Protein AF-A0A7S3C7N5-F1 (afdb_monomer)

Radius of gyration: 18.26 Å; Cα contacts (8 Å, |Δi|>4): 67; chains: 1; bounding box: 58×20×47 Å

Foldseek 3Di:
DDDDPPPPDDPPPLVVDDDDDPDDDPDDDDDDFFEEEEELAALVNCVVCVVPPPVVCVVPVLCSDPVSSVVVVLVSVVVSVGPYYHYHNDPCVVVVQVSVVVVVDHDDD

Sequence (109 aa):
AGGQQHFQRRPIDVRSRQWTALGGAGGTPGPRFTVVSYNVLSQALLEAHFSELYGSLRRTPRASDWVARSQVLLDELRALDADVYCLQEVDHPQMLGEFFEDAGFGWHY

Organism: NCBI:txid676789

Structure (mmCIF, N/CA/C/O backbone):
data_AF-A0A7S3C7N5-F1
#
_entry.id   AF-A0A7S3C7N5-F1
#
loop_
_atom_site.group_PDB
_atom_site.id
_atom_site.type_symbol
_atom_site.label_atom_id
_atom_site.label_alt_id
_atom_site.label_comp_id
_atom_site.label_asym_id
_atom_site.label_entity_id
_atom_site.label_seq_id
_atom_site.pdbx_PDB_ins_code
_atom_site.Cartn_x
_atom_site.Cartn_y
_atom_site.Cartn_z
_atom_site.occupancy
_atom_site.B_iso_or_equiv
_atom_site.auth_seq_id
_atom_site.auth_comp_id
_atom_site.auth_asym_id
_atom_site.auth_atom_id
_atom_site.pdbx_PDB_model_num
ATOM 1 N N . ALA A 1 1 ? 43.246 -8.118 3.833 1.00 36.53 1 ALA A N 1
ATOM 2 C CA . ALA A 1 1 ? 42.049 -8.891 4.216 1.00 36.53 1 ALA A CA 1
ATOM 3 C C . ALA A 1 1 ? 40.858 -7.938 4.264 1.00 36.53 1 ALA A C 1
ATOM 5 O O . ALA A 1 1 ? 40.701 -7.219 5.239 1.00 36.53 1 ALA A O 1
ATOM 6 N N . GLY A 1 2 ? 40.108 -7.824 3.164 1.00 35.47 2 GLY A N 1
ATOM 7 C CA . GLY A 1 2 ? 38.942 -6.943 3.071 1.00 35.47 2 GLY A CA 1
ATOM 8 C C . GLY A 1 2 ? 37.674 -7.756 3.287 1.00 35.47 2 GLY A C 1
ATOM 9 O O . GLY A 1 2 ? 37.302 -8.538 2.418 1.00 35.47 2 GLY A O 1
ATOM 10 N N . GLY A 1 3 ? 37.049 -7.618 4.455 1.00 34.69 3 GLY A N 1
ATOM 11 C CA . GLY A 1 3 ? 35.773 -8.263 4.749 1.00 34.69 3 GLY A CA 1
ATOM 12 C C . GLY A 1 3 ? 34.664 -7.631 3.914 1.00 34.69 3 GLY A C 1
ATOM 13 O O . GLY A 1 3 ? 34.257 -6.501 4.177 1.00 34.69 3 GLY A O 1
ATOM 14 N N . GLN A 1 4 ? 34.178 -8.353 2.905 1.00 36.50 4 GLN A N 1
ATOM 15 C CA . GLN A 1 4 ? 32.921 -8.033 2.240 1.00 36.50 4 GLN A CA 1
ATOM 16 C C . GLN A 1 4 ? 31.795 -8.244 3.253 1.00 36.50 4 GLN A C 1
ATOM 18 O O . GLN A 1 4 ? 31.442 -9.377 3.575 1.00 36.50 4 GLN A O 1
ATOM 23 N N . GLN A 1 5 ? 31.237 -7.154 3.780 1.00 38.41 5 GLN A N 1
ATOM 24 C CA . GLN A 1 5 ? 30.004 -7.239 4.550 1.00 38.41 5 GLN A CA 1
ATOM 25 C C . GLN A 1 5 ? 28.867 -7.575 3.583 1.00 38.41 5 GLN A C 1
ATOM 27 O O . GLN A 1 5 ? 28.336 -6.719 2.876 1.00 38.41 5 GLN A O 1
ATOM 32 N N . HIS A 1 6 ? 28.537 -8.862 3.522 1.00 38.09 6 HIS A N 1
ATOM 33 C CA . HIS A 1 6 ? 27.311 -9.364 2.925 1.00 38.09 6 HIS A CA 1
ATOM 34 C C . HIS A 1 6 ? 26.130 -8.716 3.661 1.00 38.09 6 HIS A C 1
ATOM 36 O O . HIS A 1 6 ? 25.788 -9.110 4.775 1.00 38.09 6 HIS A O 1
ATOM 42 N N . PHE A 1 7 ? 25.485 -7.728 3.039 1.00 37.91 7 PHE A N 1
ATOM 43 C CA . PHE A 1 7 ? 24.153 -7.291 3.448 1.00 37.91 7 PHE A CA 1
ATOM 44 C C . PHE A 1 7 ? 23.169 -8.421 3.122 1.00 37.91 7 PHE A C 1
ATOM 46 O O . PHE A 1 7 ? 22.530 -8.432 2.070 1.00 37.91 7 PHE A O 1
ATOM 53 N N . GLN A 1 8 ? 23.063 -9.407 4.014 1.00 34.16 8 GLN A N 1
ATOM 54 C CA . GLN A 1 8 ? 21.940 -10.335 4.013 1.00 34.16 8 GLN A CA 1
ATOM 55 C C . GLN A 1 8 ? 20.681 -9.513 4.309 1.00 34.16 8 GLN A C 1
ATOM 57 O O . GLN A 1 8 ? 20.400 -9.173 5.458 1.00 34.16 8 GLN A O 1
ATOM 62 N N . ARG A 1 9 ? 19.949 -9.126 3.257 1.00 42.88 9 ARG A N 1
ATOM 63 C CA . ARG A 1 9 ? 18.650 -8.462 3.395 1.00 42.88 9 ARG A CA 1
ATOM 64 C C . ARG A 1 9 ? 17.724 -9.435 4.115 1.00 42.88 9 ARG A C 1
ATOM 66 O O . ARG A 1 9 ? 17.339 -10.456 3.551 1.00 42.88 9 ARG A O 1
ATOM 73 N N . ARG A 1 10 ? 17.39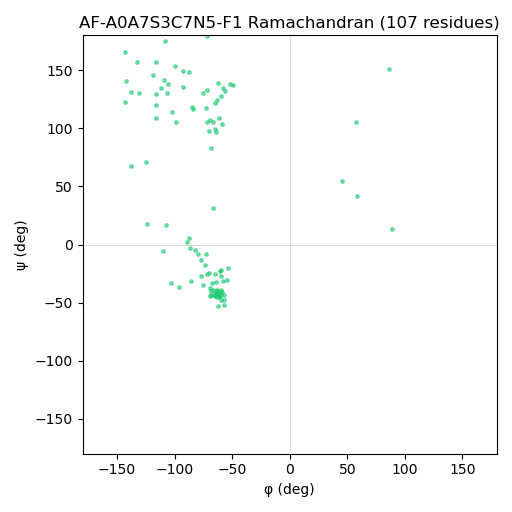5 -9.128 5.369 1.00 36.41 10 ARG A N 1
ATOM 74 C CA . ARG A 1 10 ? 16.267 -9.768 6.043 1.00 36.41 10 ARG A CA 1
ATOM 75 C C . ARG A 1 10 ? 15.000 -9.406 5.254 1.00 36.41 10 ARG A C 1
ATOM 77 O O . ARG A 1 10 ? 14.903 -8.256 4.814 1.00 36.41 10 ARG A O 1
ATOM 84 N N . PRO A 1 11 ? 14.063 -10.343 5.037 1.00 42.03 11 PRO A N 1
ATOM 85 C CA . PRO A 1 11 ? 12.728 -9.993 4.572 1.00 42.03 11 PRO A CA 1
ATOM 86 C C . PRO A 1 11 ? 12.192 -8.866 5.456 1.00 42.03 11 PRO A C 1
ATOM 88 O O . PRO A 1 11 ? 12.412 -8.897 6.670 1.00 42.03 11 PRO A O 1
ATOM 91 N N . ILE A 1 12 ? 11.547 -7.861 4.863 1.00 48.44 12 ILE A N 1
ATOM 92 C CA . ILE A 1 12 ? 10.769 -6.906 5.650 1.00 48.44 12 ILE A CA 1
ATOM 93 C C . ILE A 1 12 ? 9.635 -7.731 6.245 1.00 48.44 12 ILE A C 1
ATOM 95 O O . ILE A 1 12 ? 8.689 -8.091 5.552 1.00 48.44 12 ILE A O 1
ATOM 99 N N . ASP A 1 13 ? 9.794 -8.126 7.502 1.00 59.47 13 ASP A N 1
ATOM 100 C CA . ASP A 1 13 ? 8.705 -8.705 8.256 1.00 59.47 13 ASP A CA 1
ATOM 101 C C . ASP A 1 13 ? 7.753 -7.552 8.552 1.00 59.47 13 ASP A C 1
ATOM 103 O O . ASP A 1 13 ? 8.049 -6.683 9.369 1.00 59.47 13 ASP A O 1
ATOM 107 N N . VAL A 1 14 ? 6.621 -7.508 7.857 1.00 56.66 14 VAL A N 1
ATOM 108 C CA . VAL A 1 14 ? 5.551 -6.533 8.113 1.00 56.66 14 VAL A CA 1
ATOM 109 C C . VAL A 1 14 ? 5.103 -6.554 9.585 1.00 56.66 14 VAL A C 1
ATOM 111 O O . VAL A 1 14 ? 4.612 -5.542 10.091 1.00 56.66 14 VAL A O 1
ATOM 114 N N . ARG A 1 15 ? 5.383 -7.658 10.305 1.00 54.69 15 ARG A N 1
ATOM 115 C CA . ARG A 1 15 ? 5.170 -7.855 11.748 1.00 54.69 15 ARG A CA 1
ATOM 116 C C . ARG A 1 15 ? 6.323 -7.374 12.634 1.00 54.69 15 ARG A C 1
ATOM 118 O O . ARG A 1 15 ? 6.201 -7.430 13.855 1.00 54.69 15 ARG A O 1
ATOM 125 N N . SER A 1 16 ? 7.434 -6.886 12.078 1.00 76.94 16 SER A N 1
ATOM 126 C CA . SER A 1 16 ? 8.502 -6.293 12.893 1.00 76.94 16 SER A CA 1
ATOM 127 C C . SER A 1 16 ? 8.121 -4.914 13.428 1.00 76.94 16 SER A C 1
ATOM 129 O O . SER A 1 16 ? 8.766 -4.422 14.354 1.00 76.94 16 SER A O 1
ATOM 131 N N . ARG A 1 17 ? 7.106 -4.261 12.842 1.00 85.62 17 ARG A N 1
ATOM 132 C CA . ARG A 1 17 ? 6.545 -3.025 13.394 1.00 85.62 17 ARG A CA 1
ATOM 133 C C . ARG A 1 17 ? 5.745 -3.350 14.645 1.00 85.62 17 ARG A C 1
ATOM 135 O O . ARG A 1 17 ? 4.931 -4.268 14.651 1.00 85.62 17 ARG A O 1
ATOM 142 N N . GLN A 1 18 ? 5.974 -2.572 15.695 1.00 86.06 18 GLN A N 1
ATOM 143 C CA . GLN A 1 18 ? 5.299 -2.744 16.973 1.00 86.06 18 GLN A CA 1
ATOM 144 C C . GLN A 1 18 ? 4.355 -1.579 17.237 1.00 86.06 18 GLN A C 1
ATOM 146 O O . GLN A 1 18 ? 4.718 -0.413 17.071 1.00 86.06 18 GLN A O 1
ATOM 151 N N . TRP A 1 19 ? 3.148 -1.905 17.691 1.00 87.81 19 TRP A N 1
ATOM 152 C CA . TRP A 1 19 ? 2.220 -0.920 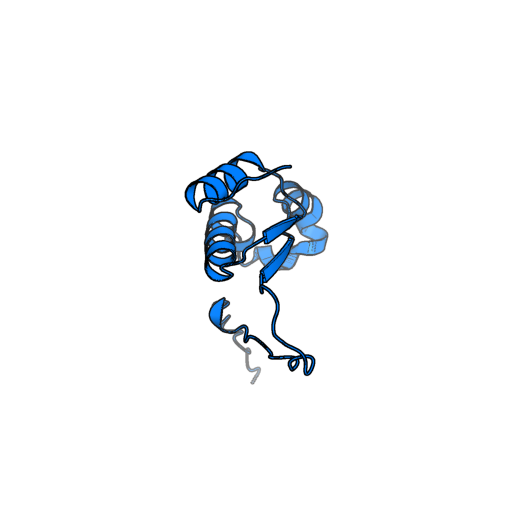18.223 1.00 87.81 19 TRP A CA 1
ATOM 153 C C . TRP A 1 19 ? 2.813 -0.282 19.477 1.00 87.81 19 TRP A C 1
ATOM 155 O O . TRP A 1 19 ? 3.155 -0.975 20.434 1.00 87.81 19 TRP A O 1
ATOM 165 N N . THR A 1 20 ? 2.918 1.045 19.483 1.00 90.12 20 THR A N 1
ATOM 166 C CA . THR A 1 20 ? 3.337 1.797 20.670 1.00 90.12 20 THR A CA 1
ATOM 167 C C . THR A 1 20 ? 2.112 2.419 21.322 1.00 90.12 20 THR A C 1
ATOM 169 O O . THR A 1 20 ? 1.467 3.294 20.748 1.00 90.12 20 THR A O 1
ATOM 172 N N . ALA A 1 21 ? 1.782 1.968 22.532 1.00 87.31 21 ALA A N 1
ATOM 173 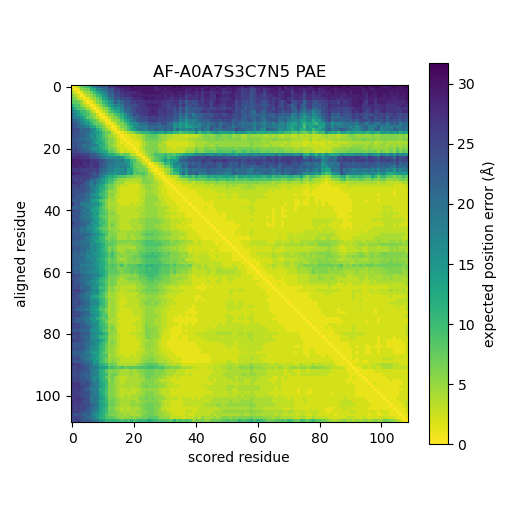C CA . ALA A 1 21 ? 0.708 2.558 23.317 1.00 87.31 21 ALA A CA 1
ATOM 174 C C . ALA A 1 21 ? 1.149 3.931 23.850 1.00 87.31 21 ALA A C 1
ATOM 176 O O . ALA A 1 21 ? 2.083 4.019 24.643 1.00 87.31 21 ALA A O 1
ATOM 177 N N . LEU A 1 22 ? 0.463 5.001 23.441 1.00 84.69 22 LEU A N 1
ATOM 178 C CA . LEU A 1 22 ? 0.786 6.378 23.850 1.00 84.69 22 LEU A CA 1
ATOM 179 C C . LEU A 1 22 ? 0.116 6.809 25.172 1.00 84.69 22 LEU A C 1
ATOM 181 O O . LEU A 1 22 ? 0.249 7.955 25.589 1.00 84.69 22 LEU A O 1
ATOM 185 N N . GLY A 1 23 ? -0.573 5.888 25.853 1.00 75.69 23 GLY A N 1
ATOM 186 C CA . GLY A 1 23 ? -1.356 6.166 27.060 1.00 75.69 23 GLY A CA 1
ATOM 187 C C . GLY A 1 23 ? -2.786 6.628 26.750 1.00 75.69 23 GLY A C 1
ATOM 188 O O . GLY A 1 23 ? -3.068 7.187 25.693 1.00 75.69 23 GLY A O 1
ATOM 189 N N . GLY A 1 24 ? -3.718 6.337 27.662 1.00 68.62 24 GLY A N 1
ATOM 190 C CA . GLY A 1 24 ? -5.113 6.768 27.553 1.00 68.62 24 GLY A CA 1
ATOM 191 C C . GLY A 1 24 ? -5.337 8.097 28.270 1.00 68.62 24 GLY A C 1
ATOM 192 O O . GLY A 1 24 ? -4.888 8.263 29.403 1.00 68.62 24 GLY A O 1
ATOM 193 N N . ALA A 1 25 ? -6.068 9.026 27.648 1.00 62.78 25 ALA A N 1
ATOM 194 C CA . ALA 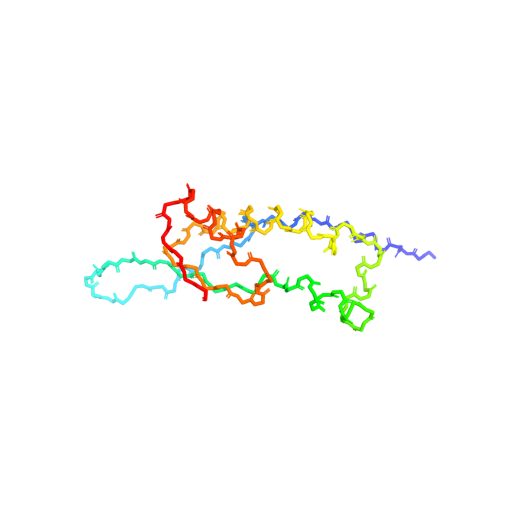A 1 25 ? -6.667 10.138 28.383 1.00 62.78 25 ALA A CA 1
ATOM 195 C C . ALA A 1 25 ? -7.553 9.547 29.495 1.00 62.78 25 ALA A C 1
ATOM 197 O O . ALA A 1 25 ? -8.316 8.623 29.225 1.00 62.78 25 ALA A O 1
ATOM 198 N N . GLY A 1 26 ? -7.431 10.037 30.732 1.00 63.78 26 GLY A N 1
ATOM 199 C CA . GLY A 1 26 ? -8.084 9.492 31.936 1.00 63.78 26 GLY A CA 1
ATOM 200 C C . GLY A 1 26 ? -9.617 9.609 31.989 1.00 63.78 26 GLY A C 1
ATOM 201 O O . GLY A 1 26 ? -10.171 9.769 33.072 1.00 63.78 26 GLY A O 1
ATOM 202 N N . GLY A 1 27 ? -10.299 9.570 30.843 1.00 70.31 27 GLY A N 1
ATOM 203 C CA . GLY A 1 27 ? -11.752 9.560 30.706 1.00 70.31 27 GLY A CA 1
ATOM 204 C C . GLY A 1 27 ? -12.294 8.203 30.250 1.00 70.31 27 GLY A C 1
ATOM 205 O O . GLY A 1 27 ? -11.550 7.271 29.940 1.00 70.31 27 GLY A O 1
ATOM 206 N N . THR A 1 28 ? -13.620 8.091 30.197 1.00 74.25 28 THR A N 1
ATOM 207 C CA . THR A 1 28 ? -14.312 6.933 29.623 1.00 74.25 28 THR A CA 1
ATOM 208 C C . THR A 1 28 ? -13.919 6.753 28.149 1.00 74.25 28 THR A C 1
ATOM 210 O O . THR A 1 28 ? -14.019 7.711 27.378 1.00 74.25 28 THR A O 1
ATOM 213 N N . PRO A 1 29 ? -13.467 5.559 27.718 1.00 74.12 29 PRO A N 1
ATOM 214 C CA . PRO A 1 29 ? -13.104 5.342 26.322 1.00 74.12 29 PRO A CA 1
ATOM 215 C C . PRO A 1 29 ? -14.339 5.472 25.424 1.00 74.12 29 PRO A C 1
ATOM 217 O O . PRO A 1 29 ? -15.309 4.735 25.597 1.00 74.12 29 PRO A O 1
ATOM 220 N N . GLY A 1 30 ? -14.298 6.395 24.463 1.00 82.81 30 GLY A N 1
ATOM 221 C CA . GLY A 1 30 ? -15.219 6.386 23.326 1.00 82.81 30 GLY A CA 1
ATOM 222 C C . GLY A 1 30 ? -14.892 5.252 22.340 1.00 82.81 30 GLY A C 1
ATOM 223 O O . GLY A 1 30 ? -13.921 4.514 22.552 1.00 82.81 30 GLY A O 1
ATOM 224 N N . PRO A 1 31 ? -15.671 5.116 21.251 1.00 87.06 31 PRO A N 1
ATOM 225 C CA . PRO A 1 31 ? -15.349 4.203 20.158 1.00 87.06 31 PRO A CA 1
ATOM 226 C C . PRO A 1 31 ? -13.920 4.435 19.659 1.00 87.06 31 PRO A C 1
ATOM 228 O O . PRO A 1 31 ? -13.474 5.577 19.533 1.00 87.06 31 PRO A O 1
ATOM 231 N N . ARG A 1 32 ? -13.198 3.347 19.395 1.00 87.44 32 ARG A N 1
ATOM 232 C CA . ARG A 1 32 ? -11.841 3.379 18.845 1.00 87.44 32 ARG A CA 1
ATOM 233 C C . ARG A 1 32 ? -11.892 2.880 17.414 1.00 87.44 32 ARG A C 1
ATOM 235 O O . ARG A 1 32 ? -12.615 1.931 17.137 1.00 87.44 32 ARG A O 1
ATOM 242 N N . PHE A 1 33 ? -11.108 3.514 16.560 1.00 93.50 33 PHE A N 1
ATOM 243 C CA . PHE A 1 33 ? -10.877 3.083 15.193 1.00 93.50 33 PHE A CA 1
ATOM 244 C C . PHE A 1 33 ? -9.422 3.371 14.829 1.00 93.50 33 PHE A C 1
ATOM 246 O O . PHE A 1 33 ? -8.711 4.100 15.532 1.00 93.50 33 PHE A O 1
ATOM 253 N N . THR A 1 34 ? -8.983 2.775 13.739 1.00 95.06 34 THR A N 1
ATOM 254 C CA . THR A 1 34 ? -7.620 2.799 13.236 1.00 95.06 34 THR A CA 1
ATOM 255 C C . THR A 1 34 ? -7.589 3.441 11.858 1.00 95.06 34 THR A C 1
ATOM 257 O O . THR A 1 34 ? -8.526 3.329 11.069 1.00 95.06 34 THR A O 1
ATOM 260 N N . VAL A 1 35 ? -6.505 4.161 11.581 1.00 96.31 35 VAL A N 1
ATOM 261 C CA . VAL A 1 35 ? -6.309 4.854 10.308 1.00 96.31 35 VAL A CA 1
ATOM 262 C C . VAL A 1 35 ? -4.930 4.521 9.780 1.00 96.31 35 VAL A C 1
ATOM 264 O O . VAL A 1 35 ? -3.932 4.674 10.487 1.00 96.31 35 VAL A O 1
ATOM 267 N N . VAL A 1 36 ? -4.876 4.120 8.518 1.00 97.00 36 VAL A N 1
ATOM 268 C CA . VAL A 1 36 ? -3.644 3.955 7.754 1.00 97.00 36 VAL A CA 1
ATOM 269 C C . VAL A 1 36 ? -3.543 5.090 6.747 1.00 97.00 36 VAL A C 1
ATOM 271 O O . VAL A 1 36 ? -4.473 5.346 5.992 1.00 97.00 36 VAL A O 1
ATOM 274 N N . SER A 1 37 ? -2.387 5.750 6.709 1.00 97.75 37 SER A N 1
ATOM 275 C CA . SER A 1 37 ? -1.991 6.620 5.601 1.00 97.75 37 SER A CA 1
ATOM 276 C C . SER A 1 37 ? -0.760 6.012 4.947 1.00 97.75 37 SER A C 1
ATOM 278 O O . SER A 1 37 ? 0.242 5.791 5.632 1.00 97.75 37 SER A O 1
ATOM 280 N N . TYR A 1 38 ? -0.851 5.684 3.659 1.00 97.44 38 TYR A N 1
ATOM 281 C CA . TYR A 1 38 ? 0.175 4.904 2.976 1.00 97.44 38 TYR A CA 1
ATOM 282 C C . TYR A 1 38 ? 0.379 5.369 1.534 1.00 97.44 38 TYR A C 1
ATOM 284 O O . TYR A 1 38 ? -0.530 5.325 0.709 1.00 97.44 38 TYR A O 1
ATOM 292 N N . ASN A 1 39 ? 1.608 5.751 1.202 1.00 97.31 39 ASN A N 1
ATOM 293 C CA . ASN A 1 39 ? 1.996 6.031 -0.173 1.00 97.31 39 ASN A CA 1
ATOM 294 C C . ASN A 1 39 ? 2.374 4.712 -0.857 1.00 97.31 39 ASN A C 1
ATOM 296 O O . ASN A 1 39 ? 3.319 4.044 -0.432 1.00 97.31 39 ASN A O 1
ATOM 300 N N . VAL A 1 40 ? 1.626 4.322 -1.892 1.00 96.19 40 VAL A N 1
ATOM 301 C CA . VAL A 1 40 ? 1.804 3.022 -2.557 1.00 96.19 40 VAL A CA 1
ATOM 302 C C . VAL A 1 40 ? 2.929 3.017 -3.595 1.00 96.19 40 VAL A C 1
ATOM 304 O O . VAL A 1 40 ? 3.283 1.949 -4.107 1.00 96.19 40 VAL A O 1
ATOM 307 N N . LEU A 1 41 ? 3.533 4.187 -3.834 1.00 96.75 41 LEU A N 1
ATOM 308 C CA . LEU A 1 41 ? 4.523 4.480 -4.861 1.00 96.75 41 LEU A CA 1
ATOM 309 C C . LEU A 1 41 ? 3.977 4.155 -6.252 1.00 96.75 41 LEU A C 1
ATOM 311 O O . LEU A 1 41 ? 3.895 2.987 -6.630 1.00 96.75 41 LEU A O 1
ATOM 315 N N . SER A 1 42 ? 3.633 5.180 -7.024 1.00 96.88 42 SER A N 1
ATOM 316 C CA . SER A 1 42 ? 3.117 5.010 -8.388 1.00 96.88 42 SER A CA 1
ATOM 317 C C . SER A 1 42 ? 4.133 4.242 -9.237 1.00 96.88 42 SER A C 1
ATOM 319 O O . SER A 1 42 ? 5.334 4.523 -9.200 1.00 96.88 42 SER A O 1
ATOM 321 N N . GLN A 1 43 ? 3.665 3.254 -10.000 1.00 96.56 43 GLN A N 1
ATOM 322 C CA . GLN A 1 43 ? 4.505 2.536 -10.950 1.00 96.56 43 GLN A CA 1
ATOM 323 C C . GLN A 1 43 ? 4.992 3.483 -12.052 1.00 96.56 43 GLN A C 1
ATOM 325 O O . GLN A 1 43 ? 6.173 3.453 -12.396 1.00 96.56 43 GLN A O 1
ATOM 330 N N . ALA A 1 44 ? 4.119 4.362 -12.548 1.00 96.81 44 ALA A N 1
ATOM 331 C CA . ALA A 1 44 ? 4.478 5.352 -13.557 1.00 96.81 44 ALA A CA 1
ATOM 332 C C . ALA A 1 44 ? 5.564 6.316 -13.050 1.00 96.81 44 ALA A C 1
ATOM 334 O O . ALA A 1 44 ? 6.546 6.565 -13.753 1.00 96.81 44 ALA A O 1
ATOM 335 N N . LEU A 1 45 ? 5.438 6.818 -11.814 1.00 96.94 45 LEU A N 1
ATOM 336 C CA . LEU A 1 45 ? 6.452 7.689 -11.206 1.00 96.94 45 LEU A CA 1
ATOM 337 C C . LEU A 1 45 ? 7.755 6.938 -10.912 1.00 96.94 45 LEU A C 1
ATOM 339 O O . LEU A 1 45 ? 8.840 7.470 -11.163 1.00 96.94 45 LEU A O 1
ATOM 343 N N . LEU A 1 46 ? 7.670 5.695 -10.428 1.00 96.56 46 LEU A N 1
ATOM 344 C CA . LEU A 1 46 ? 8.838 4.846 -10.197 1.00 96.56 46 LEU A CA 1
ATOM 345 C C . LEU A 1 46 ? 9.642 4.670 -11.485 1.00 96.56 46 LEU A C 1
ATOM 347 O O . LEU A 1 46 ? 10.863 4.823 -11.459 1.00 96.56 46 LEU A O 1
ATOM 351 N N . GLU A 1 47 ? 8.977 4.347 -12.594 1.00 95.50 47 GLU A N 1
ATOM 352 C CA . GLU A 1 47 ? 9.615 4.118 -13.892 1.00 95.50 47 GLU A CA 1
ATOM 353 C C . GLU A 1 47 ? 10.184 5.409 -14.487 1.00 95.50 47 GLU A C 1
ATOM 355 O O . GLU A 1 47 ? 11.336 5.414 -14.932 1.00 95.50 47 GLU A O 1
ATOM 360 N N . ALA A 1 48 ? 9.426 6.510 -14.429 1.00 97.19 48 ALA A N 1
ATOM 361 C CA . ALA A 1 48 ? 9.850 7.814 -14.939 1.00 97.19 48 ALA A CA 1
ATOM 362 C C . ALA A 1 48 ? 11.123 8.326 -14.251 1.00 97.19 48 ALA A C 1
ATOM 364 O O . ALA A 1 48 ? 12.016 8.861 -14.908 1.00 97.19 48 ALA A O 1
ATOM 365 N N . HIS A 1 49 ? 11.236 8.103 -12.940 1.00 96.31 49 HIS A N 1
ATOM 366 C CA . HIS A 1 49 ? 12.338 8.597 -12.115 1.00 96.31 49 HIS A CA 1
ATOM 367 C C . HIS A 1 49 ? 13.311 7.482 -11.691 1.00 96.31 49 HIS A C 1
ATOM 369 O O . HIS A 1 49 ? 14.116 7.645 -10.765 1.00 96.31 49 HIS A O 1
ATOM 375 N N . PHE A 1 50 ? 13.274 6.325 -12.364 1.00 95.81 50 PHE A N 1
ATOM 376 C CA . PHE A 1 50 ? 13.973 5.125 -11.903 1.00 95.81 50 PHE A CA 1
ATOM 377 C C . PHE A 1 50 ? 15.485 5.326 -11.787 1.00 95.81 50 PHE A C 1
ATOM 379 O O . PHE A 1 50 ? 16.104 4.893 -10.818 1.00 95.81 50 PHE A O 1
ATOM 386 N N . SER A 1 51 ? 16.110 5.980 -12.769 1.00 94.31 51 SER A N 1
ATOM 387 C CA . SER A 1 51 ? 17.562 6.185 -12.774 1.00 94.31 51 SER A CA 1
ATOM 388 C C . SER A 1 51 ? 18.052 7.120 -11.673 1.00 94.31 51 SER A C 1
ATOM 390 O O . SER A 1 51 ? 19.163 6.924 -11.186 1.00 94.31 51 SER A O 1
ATOM 392 N N . GLU A 1 52 ? 17.245 8.110 -11.304 1.00 96.75 52 GLU A N 1
ATOM 393 C CA . GLU A 1 52 ? 17.626 9.216 -10.424 1.00 96.75 52 GLU A CA 1
ATOM 394 C C . GLU A 1 52 ? 17.241 8.977 -8.962 1.00 96.75 52 GLU A C 1
ATOM 396 O O . GLU A 1 52 ? 18.032 9.289 -8.075 1.00 96.75 52 GLU A O 1
ATOM 401 N N . LEU A 1 53 ? 16.092 8.344 -8.705 1.00 94.88 53 LEU A N 1
ATOM 402 C CA . LEU A 1 53 ? 15.610 8.073 -7.345 1.00 94.88 53 LEU A CA 1
ATOM 403 C C . LEU A 1 53 ? 15.808 6.613 -6.916 1.00 94.88 53 LEU A C 1
ATOM 405 O O . LEU A 1 53 ? 16.088 6.339 -5.748 1.00 94.88 53 LEU A O 1
ATOM 409 N N . TYR A 1 54 ? 15.718 5.663 -7.853 1.00 94.81 54 TYR A N 1
ATOM 410 C CA . TYR A 1 54 ? 15.635 4.228 -7.541 1.00 94.81 54 TYR A CA 1
ATOM 411 C C . TYR A 1 54 ? 16.721 3.376 -8.210 1.00 94.81 54 TYR A C 1
ATOM 413 O O . TYR A 1 54 ? 16.631 2.148 -8.236 1.00 94.81 54 TYR A O 1
ATOM 421 N N . GLY A 1 55 ? 17.808 3.988 -8.693 1.00 92.31 55 GLY A N 1
ATOM 422 C CA . GLY A 1 55 ? 18.847 3.293 -9.462 1.00 92.31 55 GLY A CA 1
ATOM 423 C C . GLY A 1 55 ? 19.535 2.149 -8.703 1.00 92.31 55 GLY A C 1
ATOM 424 O O . GLY A 1 55 ? 20.053 1.213 -9.315 1.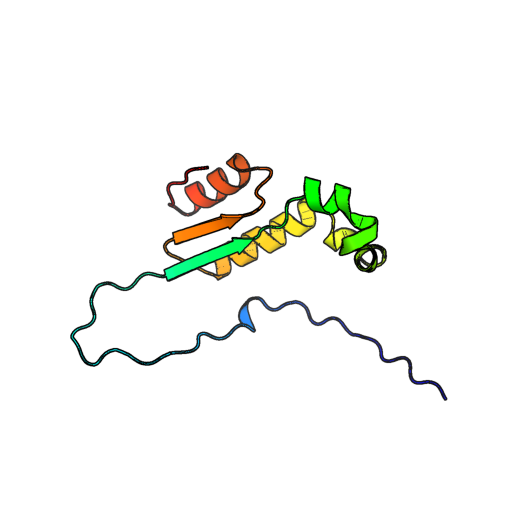00 92.31 55 GLY A O 1
ATOM 425 N N . SER A 1 56 ? 19.495 2.169 -7.368 1.00 91.94 56 SER A N 1
ATOM 426 C CA . SER A 1 56 ? 19.990 1.080 -6.518 1.00 91.94 56 SER A CA 1
ATOM 427 C C . SER A 1 56 ? 19.190 -0.224 -6.675 1.00 91.94 56 SER A C 1
ATOM 429 O O . SER A 1 56 ? 19.757 -1.307 -6.493 1.00 91.94 56 SER A O 1
ATOM 431 N N . LEU A 1 57 ? 17.918 -0.142 -7.092 1.00 91.69 57 LEU A N 1
ATOM 432 C CA . LEU A 1 57 ? 17.042 -1.288 -7.350 1.00 91.69 57 LEU A CA 1
ATOM 433 C C . LEU A 1 57 ? 17.404 -2.047 -8.631 1.00 91.69 57 LEU A C 1
ATOM 435 O O . LEU A 1 57 ? 16.911 -3.153 -8.829 1.00 91.69 57 LEU A O 1
ATOM 439 N N . ARG A 1 58 ? 18.328 -1.541 -9.465 1.00 90.44 58 ARG A N 1
ATOM 440 C CA . ARG A 1 58 ? 18.835 -2.260 -10.655 1.00 90.44 58 ARG A CA 1
ATOM 441 C C . ARG A 1 58 ? 19.380 -3.652 -10.333 1.00 90.44 58 ARG A C 1
ATOM 443 O O . ARG A 1 58 ? 19.305 -4.548 -11.164 1.00 90.44 58 ARG A O 1
ATOM 450 N N . ARG A 1 59 ? 19.918 -3.845 -9.123 1.00 92.06 59 ARG A N 1
ATOM 451 C CA . ARG A 1 59 ? 20.407 -5.152 -8.645 1.00 92.06 59 ARG A CA 1
ATOM 452 C C . ARG A 1 59 ? 19.289 -6.074 -8.145 1.00 92.06 59 ARG A C 1
ATOM 454 O O . ARG A 1 59 ? 19.547 -7.236 -7.854 1.00 92.06 59 ARG A O 1
ATOM 461 N N . THR A 1 60 ? 18.062 -5.569 -8.039 1.00 90.38 60 THR A N 1
ATOM 462 C CA . THR A 1 60 ? 16.867 -6.292 -7.587 1.00 90.38 60 THR A CA 1
ATOM 463 C C . THR A 1 60 ? 15.653 -5.944 -8.463 1.00 90.38 60 THR A C 1
ATOM 465 O O . THR A 1 60 ? 14.715 -5.327 -7.961 1.00 90.38 60 THR A O 1
ATOM 468 N N . PRO A 1 61 ? 15.617 -6.342 -9.749 1.00 86.62 61 PRO A N 1
ATOM 469 C CA . PRO A 1 61 ? 14.579 -5.901 -10.692 1.00 86.62 61 PRO A CA 1
ATOM 470 C C . PRO A 1 61 ? 13.142 -6.232 -10.264 1.00 86.62 61 PRO A C 1
ATOM 472 O O . PRO A 1 61 ? 12.226 -5.459 -10.513 1.00 86.62 61 PRO A O 1
ATOM 475 N N . ARG A 1 62 ? 12.940 -7.342 -9.537 1.00 90.31 62 ARG A N 1
ATOM 476 C CA . ARG A 1 62 ? 11.630 -7.695 -8.959 1.00 90.31 62 ARG A CA 1
ATOM 477 C C . ARG A 1 62 ? 11.097 -6.660 -7.962 1.00 90.31 62 ARG A C 1
ATOM 479 O O . ARG A 1 62 ? 9.903 -6.619 -7.731 1.00 90.31 62 ARG A O 1
ATOM 486 N N . ALA A 1 63 ? 11.961 -5.844 -7.356 1.00 89.00 63 ALA A N 1
ATOM 487 C CA . ALA A 1 63 ? 11.545 -4.812 -6.408 1.00 89.00 63 ALA A CA 1
ATOM 488 C C . ALA A 1 63 ? 10.950 -3.569 -7.090 1.00 89.00 63 ALA A C 1
ATOM 490 O O . ALA A 1 63 ? 10.369 -2.741 -6.400 1.00 89.00 63 ALA A O 1
ATOM 491 N N . SER A 1 64 ? 11.115 -3.427 -8.407 1.00 92.25 64 SER A N 1
ATOM 492 C CA . SER A 1 64 ? 10.521 -2.362 -9.228 1.00 92.25 64 SER A CA 1
ATOM 493 C C . SER A 1 64 ? 9.428 -2.868 -10.172 1.00 92.25 64 SER A C 1
ATOM 495 O O . SER A 1 64 ? 8.793 -2.065 -10.842 1.00 92.25 64 SER A O 1
ATOM 497 N N . ASP A 1 65 ? 9.219 -4.183 -10.242 1.00 93.94 65 ASP A N 1
ATOM 498 C CA . ASP A 1 65 ? 8.156 -4.798 -11.034 1.00 93.94 65 ASP A CA 1
ATOM 499 C C . ASP A 1 65 ? 6.801 -4.617 -10.340 1.00 93.94 65 ASP A C 1
ATOM 501 O O . ASP A 1 65 ? 6.674 -4.910 -9.148 1.00 93.94 65 ASP A O 1
ATOM 505 N N . TRP A 1 66 ? 5.795 -4.141 -11.079 1.00 94.00 66 TRP A N 1
ATOM 506 C CA . TRP A 1 66 ? 4.477 -3.845 -10.516 1.00 94.00 66 TRP A CA 1
ATOM 507 C C . TRP A 1 66 ? 3.781 -5.082 -9.961 1.00 94.00 66 TRP A C 1
ATOM 509 O O . TRP A 1 66 ? 3.258 -5.020 -8.857 1.00 94.00 66 TRP A O 1
ATOM 519 N N . VAL A 1 67 ? 3.795 -6.205 -10.684 1.00 92.75 67 VAL A N 1
ATOM 520 C CA . VAL A 1 67 ? 3.086 -7.429 -10.272 1.00 92.75 67 VAL A CA 1
ATOM 521 C C . VAL A 1 67 ? 3.677 -7.978 -8.974 1.00 92.75 67 VAL A C 1
ATOM 523 O O . VAL A 1 67 ? 2.950 -8.365 -8.062 1.00 92.75 67 VAL A O 1
ATOM 526 N N . ALA A 1 68 ? 5.005 -7.977 -8.856 1.00 92.25 68 ALA A N 1
ATOM 527 C CA . ALA A 1 68 ? 5.671 -8.381 -7.626 1.00 92.25 68 ALA A CA 1
ATOM 528 C C . ALA A 1 68 ? 5.430 -7.390 -6.472 1.00 92.25 68 ALA A C 1
ATOM 530 O O . ALA A 1 68 ? 5.180 -7.815 -5.343 1.00 92.25 68 ALA A O 1
ATOM 531 N N . ARG A 1 69 ? 5.504 -6.076 -6.733 1.00 93.94 69 ARG A N 1
ATOM 532 C CA . ARG A 1 69 ? 5.273 -5.0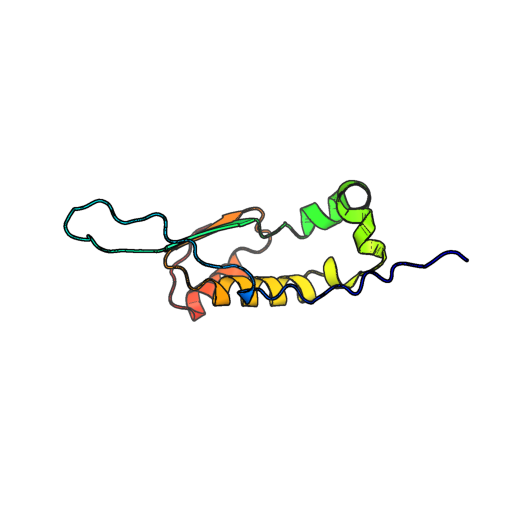28 -5.723 1.00 93.94 69 ARG A CA 1
ATOM 533 C C . ARG A 1 69 ? 3.836 -5.005 -5.223 1.00 93.94 69 ARG A C 1
ATOM 535 O O . ARG A 1 69 ? 3.638 -4.883 -4.018 1.00 93.94 69 ARG A O 1
ATOM 542 N N . SER A 1 70 ? 2.858 -5.118 -6.118 1.00 93.25 70 SER A N 1
ATOM 543 C CA . SER A 1 70 ? 1.440 -5.039 -5.776 1.00 93.25 70 SER A CA 1
ATOM 544 C C . SER A 1 70 ? 1.041 -6.178 -4.846 1.00 93.25 70 SER A C 1
ATOM 546 O O . SER A 1 70 ? 0.369 -5.922 -3.858 1.00 93.25 70 SER A O 1
ATOM 548 N N . GLN A 1 71 ? 1.545 -7.399 -5.052 1.00 92.31 71 GLN A N 1
ATOM 549 C CA . GLN A 1 71 ? 1.292 -8.505 -4.124 1.00 92.31 71 GLN A CA 1
ATOM 550 C C . GLN A 1 71 ? 1.793 -8.194 -2.705 1.00 92.31 71 GLN A C 1
ATOM 552 O O . GLN A 1 71 ? 1.052 -8.353 -1.738 1.00 92.31 71 GLN A O 1
ATOM 557 N N . VAL A 1 72 ? 3.029 -7.698 -2.581 1.00 91.69 72 VAL A N 1
ATOM 558 C CA . VAL A 1 72 ? 3.606 -7.321 -1.279 1.00 91.69 72 VAL A CA 1
ATOM 559 C C . VAL A 1 72 ? 2.822 -6.172 -0.641 1.00 91.69 72 VAL A C 1
ATOM 561 O O . VAL A 1 72 ? 2.604 -6.175 0.567 1.00 91.69 72 VAL A O 1
ATOM 564 N N . LEU A 1 73 ? 2.382 -5.204 -1.446 1.00 93.12 73 LEU A N 1
ATOM 565 C CA . LEU A 1 73 ? 1.567 -4.082 -0.994 1.00 93.12 73 LEU A CA 1
ATOM 566 C C . LEU A 1 73 ? 0.192 -4.535 -0.485 1.00 93.12 73 LEU A C 1
ATOM 568 O O . LEU A 1 73 ? -0.252 -4.069 0.558 1.00 93.12 73 LEU A O 1
ATOM 572 N N . LEU A 1 74 ? -0.490 -5.435 -1.192 1.00 93.25 74 LEU A N 1
ATOM 573 C CA . LEU A 1 74 ? -1.794 -5.944 -0.765 1.00 93.25 74 LEU A CA 1
ATOM 574 C C . LEU A 1 74 ? -1.678 -6.770 0.523 1.00 93.25 74 LEU A C 1
ATOM 576 O O . LEU A 1 74 ? -2.516 -6.641 1.415 1.00 93.25 74 LEU A O 1
ATOM 580 N N . ASP A 1 75 ? -0.619 -7.574 0.652 1.00 92.12 75 ASP A N 1
ATOM 581 C CA . ASP A 1 75 ? -0.335 -8.326 1.879 1.00 92.12 75 ASP A CA 1
ATOM 582 C C . ASP A 1 75 ? -0.065 -7.386 3.065 1.00 92.12 75 ASP A C 1
ATOM 584 O O . ASP A 1 75 ? -0.543 -7.625 4.173 1.00 92.12 75 ASP A O 1
ATOM 588 N N . GLU A 1 76 ? 0.654 -6.291 2.822 1.00 92.19 76 GLU A N 1
ATOM 589 C CA . GLU A 1 76 ? 0.907 -5.217 3.783 1.00 92.19 76 GLU A CA 1
ATOM 590 C C . GLU A 1 76 ? -0.391 -4.524 4.226 1.00 92.19 76 GLU A C 1
ATOM 592 O O . GLU A 1 76 ? -0.665 -4.434 5.422 1.00 92.19 76 GLU A O 1
ATOM 597 N N . LEU A 1 77 ? -1.215 -4.064 3.279 1.00 93.31 77 LEU A N 1
ATOM 598 C CA . LEU A 1 77 ? -2.476 -3.380 3.579 1.00 93.31 77 LEU A CA 1
ATOM 599 C C . LEU A 1 77 ? -3.431 -4.287 4.361 1.00 93.31 77 LEU A C 1
ATOM 601 O O . LEU A 1 77 ? -4.025 -3.840 5.343 1.00 93.31 77 LEU A O 1
ATOM 605 N N . ARG A 1 78 ? -3.512 -5.572 3.992 1.00 91.62 78 ARG A N 1
ATOM 606 C CA . ARG A 1 78 ? -4.289 -6.578 4.726 1.00 91.62 78 ARG A CA 1
ATOM 607 C C . ARG A 1 78 ? -3.746 -6.807 6.137 1.00 91.62 78 ARG A C 1
ATOM 609 O O . ARG A 1 78 ? -4.527 -6.939 7.069 1.00 91.62 78 ARG A O 1
ATOM 616 N N . ALA A 1 79 ? -2.426 -6.863 6.311 1.00 90.69 79 ALA A N 1
ATOM 617 C CA . ALA A 1 79 ? -1.811 -7.092 7.618 1.00 90.69 79 ALA A CA 1
ATOM 618 C C . ALA A 1 79 ? -1.961 -5.903 8.582 1.00 90.69 79 ALA A C 1
ATOM 620 O O . ALA A 1 79 ? -1.880 -6.100 9.794 1.00 90.69 79 ALA A O 1
ATOM 621 N N . LEU A 1 80 ? -2.147 -4.686 8.058 1.00 91.44 80 LEU A N 1
ATOM 622 C CA . LEU A 1 80 ? -2.393 -3.492 8.868 1.00 91.44 80 LEU A CA 1
ATOM 623 C C . LEU A 1 80 ? -3.789 -3.475 9.510 1.00 91.44 80 LEU A C 1
ATOM 625 O O . LEU A 1 80 ? -3.922 -2.837 10.551 1.00 91.44 80 LEU A O 1
ATOM 629 N N . ASP A 1 81 ? -4.766 -4.174 8.916 1.00 91.88 81 ASP A N 1
ATOM 630 C CA . ASP A 1 81 ? -6.121 -4.402 9.455 1.00 91.88 81 ASP A CA 1
ATOM 631 C C . ASP A 1 81 ? -6.771 -3.134 10.041 1.00 91.88 81 ASP A C 1
ATOM 633 O O . ASP A 1 81 ? -7.114 -3.069 11.221 1.00 91.88 81 ASP A O 1
ATOM 637 N N . ALA A 1 82 ? -6.842 -2.078 9.226 1.00 94.69 82 ALA A N 1
ATOM 638 C CA . ALA A 1 82 ? -7.310 -0.768 9.654 1.00 94.69 82 ALA A CA 1
ATOM 639 C C . ALA A 1 82 ? -8.769 -0.499 9.271 1.00 94.69 82 ALA A C 1
ATOM 641 O O . ALA A 1 82 ? -9.256 -0.989 8.260 1.00 94.69 82 ALA A O 1
ATOM 642 N N . ASP A 1 83 ? -9.454 0.357 10.026 1.00 96.88 83 ASP A N 1
ATOM 643 C CA . ASP A 1 83 ? -10.845 0.735 9.740 1.00 96.88 83 ASP A CA 1
ATOM 644 C C . ASP A 1 83 ? -10.953 1.748 8.586 1.00 96.88 83 ASP A C 1
ATOM 646 O O . ASP A 1 83 ? -11.975 1.827 7.907 1.00 96.88 83 ASP A O 1
ATOM 650 N N . VAL A 1 84 ? -9.907 2.553 8.365 1.00 97.75 84 VAL A N 1
ATOM 651 C CA . VAL A 1 84 ? -9.837 3.556 7.292 1.00 97.75 84 VAL A CA 1
ATOM 652 C C . VAL A 1 84 ? -8.456 3.538 6.648 1.00 97.75 84 VAL A C 1
ATOM 654 O O . VAL A 1 84 ? -7.438 3.645 7.335 1.00 97.75 84 VAL A O 1
ATOM 657 N N . TYR A 1 85 ? -8.424 3.492 5.316 1.00 97.88 85 TYR A N 1
ATOM 658 C CA . TYR A 1 85 ? -7.200 3.566 4.521 1.00 97.88 85 TYR A CA 1
ATOM 659 C C . TYR A 1 85 ? -7.184 4.827 3.653 1.00 97.88 85 TYR A C 1
ATOM 661 O O . TYR A 1 85 ? -8.113 5.087 2.893 1.00 97.88 85 TYR A O 1
ATOM 669 N N . CYS A 1 86 ? -6.089 5.580 3.726 1.00 98.06 86 CYS A N 1
ATOM 670 C CA . CYS A 1 86 ? -5.804 6.738 2.885 1.00 98.06 86 CYS A CA 1
ATOM 671 C C . CYS A 1 86 ? -4.558 6.446 2.048 1.00 98.06 86 CYS A C 1
ATOM 673 O O . CYS A 1 86 ? -3.448 6.414 2.587 1.00 98.06 86 CYS A O 1
ATOM 675 N N . LEU A 1 87 ? -4.730 6.239 0.742 1.00 97.81 87 LEU A N 1
ATOM 676 C CA . LEU A 1 87 ? -3.637 5.867 -0.156 1.00 97.81 87 LEU A CA 1
ATOM 677 C C . LEU A 1 87 ? -3.198 7.036 -1.045 1.00 97.81 87 LEU A C 1
ATOM 679 O O . LEU A 1 87 ? -4.036 7.772 -1.561 1.00 97.81 87 LEU A O 1
ATOM 683 N N . GLN A 1 88 ? -1.886 7.210 -1.224 1.00 97.75 88 GLN A N 1
ATOM 684 C CA . GLN A 1 88 ? -1.2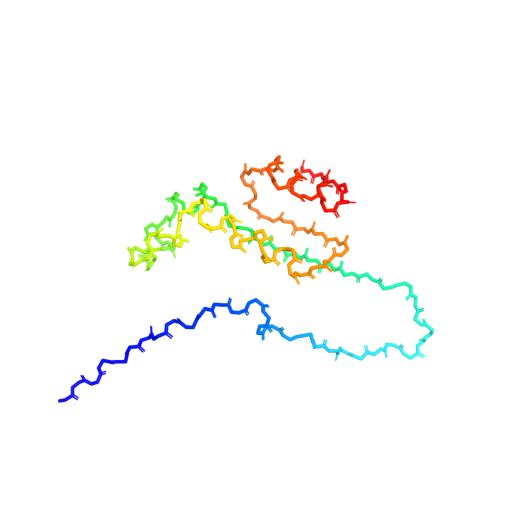98 8.206 -2.134 1.00 97.75 88 GLN A CA 1
ATOM 685 C C . GLN A 1 88 ? -0.515 7.538 -3.267 1.00 97.75 88 GLN A C 1
ATOM 687 O O . GLN A 1 88 ? -0.040 6.419 -3.101 1.00 97.75 88 GLN A O 1
ATOM 692 N N . GLU A 1 89 ? -0.347 8.254 -4.385 1.00 97.19 89 GLU A N 1
ATOM 693 C CA . GLU A 1 89 ? 0.338 7.783 -5.606 1.00 97.19 89 GLU A CA 1
ATOM 694 C C . GLU A 1 89 ? -0.275 6.516 -6.229 1.00 97.19 89 GLU A C 1
ATOM 696 O O . GLU A 1 89 ? 0.423 5.597 -6.654 1.00 97.19 89 GLU A O 1
ATOM 701 N N . VAL A 1 90 ? -1.604 6.452 -6.280 1.00 96.12 90 VAL A N 1
ATOM 702 C CA . VAL A 1 90 ? -2.324 5.317 -6.864 1.00 96.12 90 VAL A CA 1
ATOM 703 C C . VAL A 1 90 ? -2.452 5.486 -8.383 1.00 96.12 90 VAL A C 1
ATOM 705 O O . VAL A 1 90 ? -3.121 6.400 -8.851 1.00 96.12 90 VAL A O 1
ATOM 708 N N . ASP A 1 91 ? -1.880 4.564 -9.160 1.00 94.50 91 ASP A N 1
ATOM 709 C CA . ASP A 1 91 ? -2.080 4.523 -10.623 1.00 94.50 91 ASP A CA 1
ATOM 710 C C . ASP A 1 91 ? -3.344 3.753 -11.034 1.00 94.50 91 ASP A C 1
ATOM 712 O O . ASP A 1 91 ? -3.966 4.044 -12.054 1.00 94.50 91 ASP A O 1
ATOM 716 N N . HIS A 1 92 ? -3.714 2.740 -10.244 1.00 89.06 92 HIS A N 1
ATOM 717 C CA . HIS A 1 92 ? -4.760 1.768 -10.571 1.00 89.06 92 HIS A CA 1
ATOM 718 C C . HIS A 1 92 ? -5.828 1.717 -9.469 1.00 89.06 92 HIS A C 1
ATOM 720 O O . HIS A 1 92 ? -5.892 0.736 -8.721 1.00 89.06 92 HIS A O 1
ATOM 726 N N . PRO A 1 93 ? -6.660 2.765 -9.336 1.00 93.50 93 PRO A N 1
ATOM 727 C CA . PRO A 1 93 ? -7.614 2.863 -8.236 1.00 93.50 93 PRO A CA 1
ATOM 728 C C . PRO A 1 93 ? -8.670 1.759 -8.264 1.00 93.50 93 PRO A C 1
ATOM 730 O O . PRO A 1 93 ? -9.057 1.289 -7.204 1.00 93.50 93 PRO A O 1
ATOM 733 N N . GLN A 1 94 ? -9.075 1.275 -9.442 1.00 94.81 94 GLN A N 1
ATOM 734 C CA . GLN A 1 94 ? -10.055 0.190 -9.556 1.00 94.81 94 GLN A CA 1
ATOM 735 C C . GLN A 1 94 ? -9.527 -1.129 -8.978 1.00 94.81 94 GLN A C 1
ATOM 737 O O . GLN A 1 94 ? -10.239 -1.782 -8.231 1.00 94.81 94 GLN A O 1
ATOM 742 N N . MET A 1 95 ? -8.266 -1.488 -9.253 1.00 93.50 95 MET A N 1
ATOM 743 C CA . MET A 1 95 ? -7.667 -2.726 -8.732 1.00 93.50 95 MET A CA 1
ATOM 744 C C . MET A 1 95 ? -7.598 -2.721 -7.200 1.00 93.50 95 MET A C 1
ATOM 746 O O . MET A 1 95 ? -7.927 -3.714 -6.557 1.00 93.50 95 MET A O 1
ATOM 750 N N . LEU A 1 96 ? -7.195 -1.591 -6.608 1.00 94.38 96 LEU A N 1
ATOM 751 C CA . LEU A 1 96 ? -7.192 -1.445 -5.151 1.00 94.38 96 LEU A CA 1
ATOM 752 C C . LEU A 1 96 ? -8.620 -1.392 -4.595 1.00 94.38 96 LEU A C 1
ATOM 754 O O . LEU A 1 96 ? -8.875 -1.964 -3.542 1.00 94.38 96 LEU A O 1
ATOM 758 N N . GLY A 1 97 ? -9.539 -0.741 -5.309 1.00 95.25 97 GLY A N 1
ATOM 759 C CA . GLY A 1 97 ? -10.957 -0.682 -4.975 1.00 95.25 97 GLY A CA 1
ATOM 760 C C . GLY A 1 97 ? -11.589 -2.067 -4.863 1.00 95.25 97 GLY A C 1
ATOM 761 O O . GLY A 1 97 ? -12.133 -2.388 -3.814 1.00 95.25 97 GLY A O 1
ATOM 762 N N . GLU A 1 98 ? -11.429 -2.915 -5.881 1.00 95.31 98 GLU A N 1
ATOM 763 C CA . GLU A 1 98 ? -11.908 -4.308 -5.883 1.00 95.31 98 GLU A CA 1
ATOM 764 C C . GLU A 1 98 ? -11.326 -5.112 -4.707 1.00 95.31 98 GLU A C 1
ATOM 766 O O . GLU A 1 98 ? -12.055 -5.801 -3.997 1.00 95.31 98 GLU A O 1
ATOM 771 N N . PHE A 1 99 ? -10.026 -4.960 -4.424 1.00 94.50 99 PHE A N 1
ATOM 772 C CA . PHE A 1 99 ? -9.398 -5.583 -3.254 1.00 94.50 99 PHE A CA 1
ATOM 773 C C . PHE A 1 99 ? -10.049 -5.153 -1.927 1.00 94.50 99 PHE A C 1
ATOM 775 O O . PHE A 1 99 ? -10.212 -5.974 -1.021 1.00 94.50 99 PHE A O 1
ATOM 782 N N . PHE A 1 100 ? -10.395 -3.872 -1.791 1.00 96.00 100 PHE A N 1
ATOM 783 C CA . PHE A 1 100 ? -11.034 -3.336 -0.591 1.00 96.00 100 PHE A CA 1
ATOM 784 C C . PHE A 1 100 ? -12.517 -3.719 -0.500 1.00 96.00 100 PHE A C 1
ATOM 786 O O . PHE A 1 100 ? -12.991 -4.005 0.599 1.00 96.00 100 PHE A O 1
ATOM 793 N N . GLU A 1 101 ? -13.234 -3.802 -1.622 1.00 96.81 101 GLU A N 1
ATOM 794 C CA . GLU A 1 101 ? -14.611 -4.315 -1.672 1.00 96.81 101 GLU A CA 1
ATOM 795 C C . GLU A 1 101 ? -14.683 -5.771 -1.208 1.00 96.81 101 GLU A C 1
ATOM 797 O O . GLU A 1 101 ? -15.507 -6.099 -0.351 1.00 96.81 101 GLU A O 1
ATOM 802 N N . ASP A 1 102 ? -13.764 -6.621 -1.677 1.00 95.19 102 ASP A N 1
ATOM 803 C CA . ASP A 1 102 ? -13.633 -8.012 -1.222 1.00 95.19 102 ASP A CA 1
ATOM 804 C C . ASP A 1 102 ? -13.348 -8.108 0.289 1.00 95.19 102 ASP A C 1
ATOM 806 O O . ASP A 1 102 ? -13.697 -9.097 0.941 1.00 95.19 102 ASP A O 1
ATOM 810 N N . ALA A 1 103 ? -12.728 -7.074 0.864 1.00 93.19 103 ALA A N 1
ATOM 811 C CA . ALA A 1 103 ? -12.467 -6.944 2.295 1.00 93.19 103 ALA A CA 1
ATOM 812 C C . ALA A 1 103 ? -13.606 -6.249 3.075 1.00 93.19 103 ALA A C 1
ATOM 814 O O . ALA A 1 103 ? -13.494 -6.080 4.288 1.00 93.19 103 ALA A O 1
ATOM 815 N N . GLY A 1 104 ? -14.708 -5.874 2.415 1.00 96.69 104 GLY A N 1
ATOM 816 C CA . GLY A 1 104 ? -15.897 -5.284 3.038 1.00 96.69 104 GLY A CA 1
ATOM 817 C C . GLY A 1 104 ? -15.885 -3.757 3.171 1.00 96.69 104 GLY A C 1
ATOM 818 O 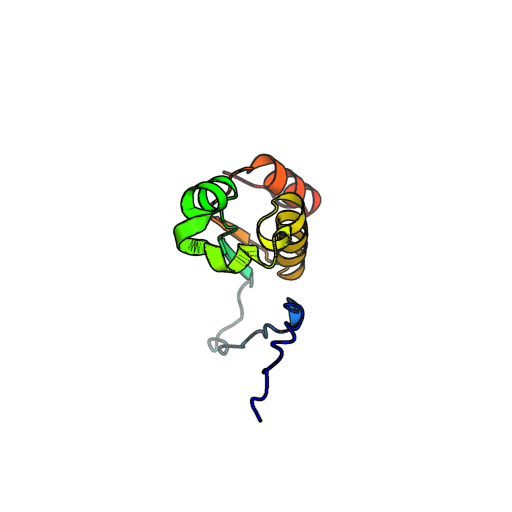O . GLY A 1 104 ? -16.725 -3.206 3.884 1.00 96.69 104 GLY A O 1
ATOM 819 N N . PHE A 1 105 ? -14.966 -3.063 2.500 1.00 97.56 105 PHE A N 1
ATOM 820 C CA . PHE A 1 105 ? -14.884 -1.602 2.500 1.00 97.56 105 PHE A CA 1
ATOM 821 C C . PHE A 1 105 ? -15.666 -0.995 1.329 1.00 97.56 105 PHE A C 1
ATOM 823 O O . PHE A 1 105 ? -15.729 -1.552 0.237 1.00 97.56 105 PHE A O 1
ATOM 830 N N . GLY A 1 106 ? -16.198 0.211 1.538 1.00 97.12 106 GLY A N 1
ATOM 831 C CA . GLY A 1 106 ? -16.493 1.130 0.438 1.00 97.12 106 GLY A CA 1
ATOM 832 C C . GLY A 1 106 ? -15.261 1.981 0.125 1.00 97.12 106 GLY A C 1
ATOM 833 O O . GLY A 1 106 ? -14.491 2.299 1.033 1.00 97.12 106 GLY A O 1
ATOM 834 N N . TRP A 1 107 ? -15.076 2.381 -1.133 1.00 96.75 107 TRP A N 1
ATOM 835 C CA . TRP A 1 107 ? -13.930 3.195 -1.549 1.00 96.75 107 TRP A CA 1
ATOM 836 C C . TRP A 1 107 ? -14.346 4.388 -2.419 1.00 96.75 107 TRP A C 1
ATOM 838 O O . TRP A 1 107 ? -15.413 4.404 -3.032 1.00 96.75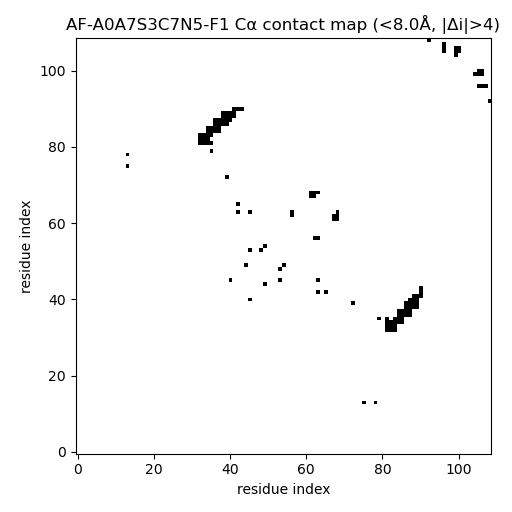 107 TRP A O 1
ATOM 848 N N . HIS A 1 108 ? -13.488 5.409 -2.443 1.00 94.62 108 HIS A N 1
ATOM 849 C CA . HIS A 1 108 ? -13.597 6.585 -3.303 1.00 94.62 108 HIS A CA 1
ATOM 850 C C . HIS A 1 108 ? -12.193 6.991 -3.760 1.00 94.62 108 HIS A C 1
ATOM 852 O O . HIS A 1 108 ? -11.257 6.951 -2.959 1.00 94.62 108 HIS A O 1
ATOM 858 N N . TYR A 1 109 ? -12.063 7.404 -5.022 1.00 83.94 109 TYR A N 1
ATOM 859 C CA . TYR A 1 109 ? -10.831 7.932 -5.606 1.00 83.94 109 TYR A CA 1
ATOM 860 C C . TYR A 1 109 ? -11.079 9.295 -6.248 1.00 83.94 109 TYR A C 1
ATOM 862 O O . TYR A 1 109 ? -12.028 9.391 -7.056 1.00 83.94 109 TYR A O 1
#

Solvent-accessible surface area (backbone atoms only — not comparable to full-atom values): 7298 Å² total; per-residue (Å²): 139,82,83,79,80,76,80,77,77,69,78,85,54,82,77,73,65,75,91,78,84,87,74,77,74,98,63,83,83,68,94,81,84,44,76,43,78,46,72,70,61,25,62,68,59,47,63,76,39,26,78,83,80,45,48,80,44,72,87,39,59,62,76,74,34,62,75,59,42,49,54,54,48,52,54,49,59,60,72,64,71,53,79,38,82,46,78,38,55,75,82,57,61,64,64,55,39,54,57,36,44,78,71,73,44,86,81,85,133

pLDDT: mean 84.79, std 18.6, range [34.16, 98.06]

InterPro domains:
  IPR005135 Endonuclease/exonuclease/phosphatase [PF03372] (36-94)
  IPR036691 Endonuclease/exonuclease/phosphatase superfamily [G3DSA:3.60.10.10] (5-109)
  IPR036691 Endonuclease/exonuclease/phosphatase superfamily [SSF56219] (31-108)
  IPR050410 CCR4/nocturin mRNA turnover and transcription [PTHR12121] (31-105)

Mean predicted aligned error: 8.24 Å

Secondary structure (DSSP, 8-state):
-------------GGGS--------SS-------EEEEE---HHHHHHTHHHHSGGGGG-GGGT-HHHHHHHHHHHHHHH--SEEEEES-S-HHHHHHHHHHTT-----